Protein AF-A0A7C7A3S8-F1 (afdb_monomer_lite)

Structure (mmCIF, N/CA/C/O backbone):
data_AF-A0A7C7A3S8-F1
#
_entry.id   AF-A0A7C7A3S8-F1
#
loop_
_atom_site.group_PDB
_atom_site.id
_atom_site.type_symbol
_atom_site.label_atom_id
_atom_site.label_alt_id
_atom_site.label_comp_id
_atom_site.label_asym_id
_atom_site.label_entity_id
_atom_site.label_seq_id
_atom_site.pdbx_PDB_ins_code
_atom_site.Cartn_x
_atom_site.Cartn_y
_atom_site.Cartn_z
_atom_site.occupancy
_atom_site.B_iso_or_equiv
_atom_site.auth_seq_id
_atom_site.auth_comp_id
_atom_site.auth_asym_id
_atom_site.auth_atom_id
_atom_site.pdbx_PDB_model_num
ATOM 1 N N . MET A 1 1 ? -1.878 -10.648 23.482 1.00 50.16 1 MET A N 1
ATOM 2 C CA . MET A 1 1 ? -1.967 -9.178 23.584 1.00 50.16 1 MET A CA 1
ATOM 3 C C . MET A 1 1 ? -3.350 -8.819 24.081 1.00 50.16 1 MET A C 1
ATOM 5 O O . MET A 1 1 ? -4.319 -9.306 23.515 1.00 50.16 1 MET A O 1
ATOM 9 N N . ILE A 1 2 ? -3.446 -8.053 25.165 1.00 51.56 2 ILE A N 1
ATOM 10 C CA . ILE A 1 2 ? -4.732 -7.592 25.696 1.00 51.56 2 ILE A CA 1
ATOM 11 C C . ILE A 1 2 ? -5.052 -6.279 24.976 1.00 51.56 2 ILE A C 1
ATOM 13 O O . ILE A 1 2 ? -4.519 -5.237 25.338 1.00 51.56 2 ILE A O 1
ATOM 17 N N . ARG A 1 3 ? -5.872 -6.341 23.920 1.00 73.56 3 ARG A N 1
ATOM 18 C CA . ARG A 1 3 ? -6.420 -5.156 23.240 1.00 73.56 3 ARG A CA 1
ATOM 19 C C . ARG A 1 3 ? -7.681 -4.698 23.976 1.00 73.56 3 ARG A C 1
ATOM 21 O O . ARG A 1 3 ? -8.788 -4.927 23.506 1.00 73.56 3 ARG A O 1
ATOM 28 N N . GLN A 1 4 ? -7.522 -4.147 25.178 1.00 85.19 4 GLN A N 1
ATOM 29 C CA . GLN A 1 4 ? -8.641 -3.631 25.972 1.00 85.19 4 GLN A CA 1
ATOM 30 C C . GLN A 1 4 ? -8.483 -2.136 26.201 1.00 85.19 4 GLN A C 1
ATOM 32 O O . GLN A 1 4 ? -7.443 -1.681 26.670 1.00 85.19 4 GLN A O 1
ATOM 37 N N . TRP A 1 5 ? -9.536 -1.394 25.884 1.00 89.50 5 TRP A N 1
ATOM 38 C CA . TRP A 1 5 ? -9.658 0.012 26.233 1.00 89.50 5 TRP A CA 1
ATOM 39 C C . TRP A 1 5 ? -10.168 0.133 27.671 1.00 89.50 5 TRP A C 1
ATOM 41 O O . TRP A 1 5 ? -11.062 -0.614 28.074 1.00 89.50 5 TRP A O 1
ATOM 51 N N . ASN A 1 6 ? -9.624 1.077 28.438 1.00 93.19 6 ASN A N 1
ATOM 52 C CA . ASN A 1 6 ? -10.318 1.575 29.628 1.00 93.19 6 ASN A CA 1
ATOM 53 C C . ASN A 1 6 ? -11.318 2.673 29.212 1.00 93.19 6 ASN A C 1
ATOM 55 O O . ASN A 1 6 ? -11.259 3.158 28.083 1.00 93.19 6 ASN A O 1
ATOM 59 N N . GLU A 1 7 ? -12.224 3.061 30.110 1.00 94.94 7 GLU A N 1
ATOM 60 C CA . GLU A 1 7 ? -13.277 4.048 29.816 1.00 94.94 7 GLU A CA 1
ATOM 61 C C . GLU A 1 7 ? -12.708 5.379 29.296 1.00 94.94 7 GLU A C 1
ATOM 63 O O . GLU A 1 7 ? -13.086 5.826 28.218 1.00 94.94 7 GLU A O 1
ATOM 68 N N . GLU A 1 8 ? -11.710 5.947 29.980 1.00 96.94 8 GLU A N 1
ATOM 69 C CA . GLU A 1 8 ? -11.078 7.216 29.588 1.00 96.94 8 GLU A CA 1
ATOM 70 C C . GLU A 1 8 ? -10.462 7.164 28.178 1.00 96.94 8 GLU A C 1
ATOM 72 O O . GLU A 1 8 ? -10.701 8.037 27.345 1.00 96.94 8 GLU A O 1
ATOM 77 N N . SER A 1 9 ? -9.669 6.130 27.890 1.00 94.38 9 SER A N 1
ATOM 78 C CA . SER A 1 9 ? -9.006 5.953 26.592 1.00 94.38 9 SER A CA 1
ATOM 79 C C . SER A 1 9 ? -10.005 5.688 25.464 1.00 94.38 9 SER A C 1
ATOM 81 O O . SER A 1 9 ? -9.811 6.172 24.345 1.00 94.38 9 SER A O 1
ATOM 83 N N . LEU A 1 10 ? -11.096 4.974 25.759 1.00 94.50 10 LEU A N 1
ATOM 84 C CA . LEU A 1 10 ? -12.185 4.738 24.820 1.00 94.50 10 LEU A CA 1
ATOM 85 C C . LEU A 1 10 ? -12.916 6.040 24.482 1.00 94.50 10 LEU A C 1
ATOM 87 O O . LEU A 1 10 ? -13.144 6.322 23.305 1.00 94.50 10 LEU A O 1
ATOM 91 N N . ASP A 1 11 ? -13.237 6.850 25.489 1.00 96.50 11 ASP A N 1
ATOM 92 C CA . ASP A 1 11 ? -13.909 8.136 25.312 1.00 96.50 11 ASP A CA 1
ATOM 93 C C . ASP A 1 11 ? -13.025 9.139 24.570 1.00 96.50 11 ASP A C 1
ATOM 95 O O . ASP A 1 11 ? -13.498 9.815 23.654 1.00 96.50 11 ASP A O 1
ATOM 99 N N . HIS A 1 12 ? -11.724 9.178 24.879 1.00 96.62 12 HIS A N 1
ATOM 100 C CA . HIS A 1 12 ? -10.762 10.009 24.156 1.00 96.62 12 HIS A CA 1
ATOM 101 C C . HIS A 1 12 ? -10.713 9.647 22.667 1.00 96.62 12 HIS A C 1
ATOM 103 O O . HIS A 1 12 ? -10.832 10.517 21.801 1.00 96.62 12 HIS A O 1
ATOM 109 N N . ARG A 1 13 ? -10.598 8.351 22.354 1.00 95.75 13 ARG A N 1
ATOM 110 C CA . ARG A 1 13 ? -10.648 7.846 20.978 1.00 95.75 13 ARG A CA 1
ATOM 111 C C . ARG A 1 13 ? -11.965 8.225 20.299 1.00 95.75 13 ARG A C 1
ATOM 113 O O . ARG A 1 13 ? -11.954 8.731 19.178 1.00 95.75 13 ARG A O 1
ATOM 120 N N . ASN A 1 14 ? -13.097 7.992 20.961 1.00 96.81 14 ASN A N 1
ATOM 121 C CA . ASN A 1 14 ? -14.421 8.239 20.395 1.00 96.81 14 ASN A CA 1
ATOM 122 C C . ASN A 1 14 ? -14.645 9.725 20.103 1.00 96.81 14 ASN A C 1
ATOM 124 O O . ASN A 1 14 ? -15.127 10.048 19.024 1.00 96.81 14 ASN A O 1
ATOM 128 N N . ALA A 1 15 ? -14.225 10.628 20.993 1.00 98.19 15 ALA A N 1
ATOM 129 C CA . ALA A 1 15 ? -14.305 12.070 20.766 1.00 98.19 15 ALA A CA 1
ATOM 130 C C . ALA A 1 15 ? -13.579 12.496 19.475 1.00 98.19 15 ALA A C 1
ATOM 132 O O . ALA A 1 15 ? -14.106 13.295 18.699 1.00 98.19 15 ALA A O 1
ATOM 133 N N . LEU A 1 16 ? -12.400 11.920 19.207 1.00 97.62 16 LEU A N 1
ATOM 134 C CA . LEU A 1 16 ? -11.640 12.181 17.981 1.00 97.62 16 LEU A CA 1
ATOM 135 C C . LEU A 1 16 ? -12.300 11.564 16.738 1.00 97.62 16 LEU A C 1
ATOM 137 O O . LEU A 1 16 ? -12.323 12.191 15.680 1.00 97.62 16 LEU A O 1
ATOM 141 N N . LEU A 1 17 ? -12.885 10.369 16.854 1.00 97.31 17 LEU A N 1
ATOM 142 C CA . LEU A 1 17 ? -13.640 9.748 15.759 1.00 97.31 17 LEU A CA 1
ATOM 143 C C . LEU A 1 17 ? -14.920 10.537 15.428 1.00 97.31 17 LEU A C 1
ATOM 145 O O . LEU A 1 17 ? -15.234 10.738 14.254 1.00 97.31 17 LEU A O 1
ATOM 149 N N . PHE A 1 18 ? -15.622 11.052 16.438 1.00 98.31 18 PHE A N 1
ATOM 150 C CA . PHE A 1 18 ? -16.794 11.912 16.257 1.00 98.31 18 PHE A CA 1
ATOM 151 C C . PHE A 1 18 ? -16.443 13.223 15.550 1.00 98.31 18 PHE A C 1
ATOM 153 O O . PHE A 1 18 ? -17.202 13.676 14.696 1.00 98.31 18 PHE A O 1
ATOM 160 N N . ALA A 1 19 ? -15.267 13.798 15.824 1.00 97.94 19 ALA A N 1
ATOM 161 C CA . ALA A 1 19 ? -14.785 14.985 15.117 1.00 97.94 19 ALA A CA 1
ATOM 162 C C . ALA A 1 19 ? -14.570 14.747 13.607 1.00 97.94 19 ALA A C 1
ATOM 164 O O . ALA A 1 19 ? -14.627 15.695 12.825 1.00 97.94 19 ALA A O 1
ATOM 165 N N . MET A 1 20 ? -14.375 13.492 13.186 1.00 96.88 20 MET A N 1
ATOM 166 C CA . MET A 1 20 ? -14.315 13.088 11.775 1.00 96.88 20 MET A CA 1
ATOM 167 C C . MET A 1 20 ? -15.679 12.680 11.193 1.00 96.88 20 MET A C 1
ATOM 169 O O . MET A 1 20 ? -15.755 12.286 10.031 1.00 96.88 20 MET A O 1
ATOM 173 N N . GLY A 1 21 ? -16.759 12.770 11.974 1.00 96.81 21 GLY A N 1
ATOM 174 C CA . GLY A 1 21 ? -18.115 12.439 11.535 1.00 96.81 21 GLY A CA 1
ATOM 175 C C . GLY A 1 21 ? -18.506 10.965 11.679 1.00 96.81 21 GLY A C 1
ATOM 176 O O . GLY A 1 21 ? -19.535 10.565 11.136 1.00 96.81 21 GLY A O 1
ATOM 177 N N . VAL A 1 22 ? -17.732 10.150 12.406 1.00 97.75 22 VAL A N 1
ATOM 178 C CA . VAL A 1 22 ? -18.158 8.786 12.772 1.00 97.75 22 VAL A CA 1
ATOM 179 C C . VAL A 1 22 ? -19.372 8.881 13.701 1.00 97.75 22 VAL A C 1
ATOM 181 O O . VAL A 1 22 ? -19.393 9.705 14.611 1.00 97.75 22 VAL A O 1
ATOM 184 N N . SER A 1 23 ? -20.400 8.058 13.484 1.00 97.44 23 SER A N 1
ATOM 185 C CA . SER A 1 23 ? -21.608 8.086 14.317 1.00 97.44 23 SER A CA 1
ATOM 186 C C . SER A 1 23 ? -21.417 7.355 15.655 1.00 97.44 23 SER A C 1
ATOM 188 O O . SER A 1 23 ? -20.57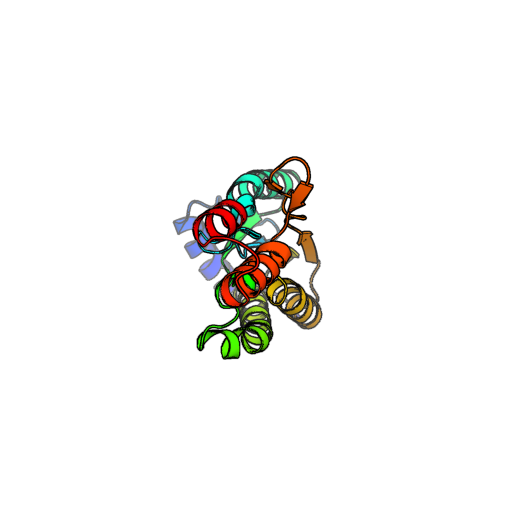3 6.467 15.783 1.00 97.44 23 SER A O 1
ATOM 190 N N . GLU A 1 24 ? -22.259 7.652 16.651 1.00 96.81 24 GLU A N 1
ATOM 191 C CA . GLU A 1 24 ? -22.289 6.915 17.930 1.00 96.81 24 GLU A CA 1
ATOM 192 C C . GLU A 1 24 ? -22.590 5.417 17.769 1.00 96.81 24 GLU A C 1
ATOM 194 O O . GLU A 1 24 ? -22.234 4.603 18.625 1.00 96.81 24 GLU A O 1
ATOM 199 N N . VAL A 1 25 ? -23.275 5.046 16.685 1.00 96.94 25 VAL A N 1
ATOM 200 C CA . VAL A 1 25 ? -23.554 3.647 16.350 1.00 96.94 25 VAL A CA 1
ATOM 201 C C . VAL A 1 25 ? -22.301 2.995 15.775 1.00 96.94 25 VAL A C 1
ATOM 203 O O . VAL A 1 25 ? -21.936 1.896 16.186 1.00 96.94 25 VAL A O 1
ATOM 206 N N . ASP A 1 26 ? -21.617 3.676 14.856 1.00 97.19 26 ASP A N 1
ATOM 207 C CA . ASP A 1 26 ? -20.478 3.106 14.136 1.00 97.19 26 ASP A CA 1
ATOM 208 C C . ASP A 1 26 ? -19.215 3.022 14.991 1.00 97.19 26 ASP A C 1
ATOM 210 O O . ASP A 1 26 ? -18.440 2.084 14.834 1.00 97.19 26 ASP A O 1
ATOM 214 N N . VAL A 1 27 ? -19.034 3.926 15.958 1.00 95.94 27 VAL A N 1
ATOM 215 C CA . VAL A 1 27 ? -17.867 3.919 16.859 1.00 95.94 27 VAL A CA 1
ATOM 216 C C . VAL A 1 27 ? -17.794 2.674 17.761 1.00 95.94 27 VAL A C 1
ATOM 218 O O . VAL A 1 27 ? -16.746 2.365 18.330 1.00 95.94 27 VAL A O 1
ATOM 221 N N . LYS A 1 28 ? -18.920 1.962 17.908 1.00 95.06 28 LYS A N 1
ATOM 222 C CA . LYS A 1 28 ? -19.041 0.719 18.687 1.00 95.06 28 LYS A CA 1
ATOM 223 C C . LYS A 1 28 ? -18.715 -0.530 17.865 1.00 95.06 28 LYS A C 1
ATOM 225 O O . LYS A 1 28 ? -18.674 -1.623 18.425 1.00 95.06 28 LYS A O 1
ATOM 230 N N . ARG A 1 29 ? -18.547 -0.390 16.549 1.00 96.62 29 ARG A N 1
ATOM 231 C CA . ARG A 1 29 ? -18.220 -1.501 15.653 1.00 96.62 29 ARG A CA 1
ATOM 232 C C . ARG A 1 29 ? -16.741 -1.877 15.774 1.00 96.62 29 ARG A C 1
ATOM 234 O O . ARG A 1 29 ? -15.928 -0.995 16.059 1.00 96.62 29 ARG A O 1
ATOM 241 N N . PRO A 1 30 ? -16.373 -3.135 15.470 1.00 96.12 30 PRO A N 1
ATOM 242 C CA . PRO A 1 30 ? -14.975 -3.524 15.382 1.00 96.12 30 PRO A CA 1
ATOM 243 C C . PRO A 1 30 ? -14.222 -2.692 14.341 1.00 96.12 30 PRO A C 1
ATOM 245 O O . PRO A 1 30 ? -14.697 -2.552 13.207 1.00 96.12 30 PRO A O 1
ATOM 248 N N . ILE A 1 31 ? -13.055 -2.154 14.695 1.00 96.44 31 ILE A N 1
ATOM 249 C CA . ILE A 1 31 ? -12.259 -1.330 13.775 1.00 96.44 31 ILE A CA 1
ATOM 250 C C . ILE A 1 31 ? -11.443 -2.227 12.846 1.00 96.44 31 ILE A C 1
ATOM 252 O O . ILE A 1 31 ? -10.527 -2.929 13.281 1.00 96.44 31 ILE A O 1
ATOM 256 N N . ILE A 1 32 ? -11.737 -2.154 11.547 1.00 98.44 32 ILE A N 1
ATOM 257 C CA . ILE A 1 32 ? -10.990 -2.853 10.502 1.00 98.44 32 ILE A CA 1
ATOM 258 C C . ILE A 1 32 ? -10.144 -1.835 9.741 1.00 98.44 32 ILE A C 1
ATOM 260 O O . ILE A 1 32 ? -10.668 -0.980 9.022 1.00 98.44 32 ILE A O 1
ATOM 264 N N . GLY A 1 33 ? -8.824 -1.932 9.900 1.00 98.44 33 GLY A N 1
ATOM 265 C CA . GLY A 1 33 ? -7.884 -1.074 9.186 1.00 98.44 33 GLY A CA 1
ATOM 266 C C . GLY A 1 33 ? -7.651 -1.572 7.765 1.00 98.44 33 GLY A C 1
ATOM 267 O O . GLY A 1 33 ? -7.212 -2.704 7.558 1.00 98.44 33 GLY A O 1
ATOM 268 N N . ILE A 1 34 ? -7.906 -0.721 6.777 1.00 98.75 34 ILE A N 1
ATOM 269 C CA . ILE A 1 34 ? -7.502 -0.962 5.393 1.00 98.75 34 ILE A CA 1
ATOM 270 C C . ILE A 1 34 ? -6.118 -0.345 5.214 1.00 98.75 34 ILE A C 1
ATOM 272 O O . ILE A 1 34 ? -5.984 0.866 5.058 1.00 98.75 34 ILE A O 1
ATOM 276 N N . ILE A 1 35 ? -5.088 -1.183 5.273 1.00 98.62 35 ILE A N 1
ATOM 277 C CA . ILE A 1 35 ? -3.690 -0.776 5.163 1.00 98.62 35 ILE A CA 1
ATOM 278 C C . ILE A 1 35 ? -3.364 -0.603 3.678 1.00 98.62 35 ILE A C 1
ATOM 280 O O . ILE A 1 35 ? -3.154 -1.588 2.965 1.00 98.62 35 ILE A O 1
ATOM 284 N N . ASN A 1 36 ? -3.363 0.641 3.199 1.00 98.56 36 ASN A N 1
ATOM 285 C CA . ASN A 1 36 ? -3.304 0.940 1.772 1.00 98.56 36 ASN A CA 1
ATOM 286 C C . ASN A 1 36 ? -1.929 1.471 1.352 1.00 98.56 36 ASN A C 1
ATOM 288 O O . ASN A 1 36 ? -1.522 2.555 1.758 1.00 98.56 36 ASN A O 1
ATOM 292 N N . SER A 1 37 ? -1.223 0.730 0.493 1.00 97.88 37 SER A N 1
ATOM 293 C CA . SER A 1 37 ? 0.070 1.161 -0.067 1.00 97.88 37 SER A CA 1
ATOM 294 C C . SER A 1 37 ? -0.048 1.932 -1.391 1.00 97.88 37 SER A C 1
ATOM 296 O O . SER A 1 37 ? 0.942 2.100 -2.114 1.00 97.88 37 SER A O 1
ATOM 298 N N . TRP A 1 38 ? -1.257 2.380 -1.739 1.00 97.75 38 TRP A N 1
ATOM 299 C CA . TRP A 1 38 ? -1.519 3.229 -2.897 1.00 97.75 38 TRP A CA 1
ATOM 300 C C . TRP A 1 38 ? -0.682 4.512 -2.884 1.00 97.75 38 TRP A C 1
ATOM 302 O O . TRP A 1 38 ? -0.526 5.167 -1.858 1.00 97.75 38 TRP A O 1
ATOM 312 N N . ASN A 1 39 ? -0.174 4.890 -4.057 1.00 96.56 39 ASN A N 1
ATOM 313 C CA . ASN A 1 39 ? 0.347 6.222 -4.348 1.00 96.56 39 ASN A CA 1
ATOM 314 C C . ASN A 1 39 ? 0.459 6.422 -5.867 1.00 96.56 39 ASN A C 1
ATOM 316 O O . ASN A 1 39 ? 0.413 5.470 -6.649 1.00 96.56 39 ASN A O 1
ATOM 320 N N . GLU A 1 40 ? 0.660 7.668 -6.286 1.00 96.56 40 GLU A N 1
ATOM 321 C CA . GLU A 1 40 ? 0.751 8.050 -7.702 1.00 96.56 40 GLU A CA 1
ATOM 322 C C . GLU A 1 40 ? 2.093 7.702 -8.364 1.00 96.56 40 GLU A C 1
ATOM 324 O O . GLU A 1 40 ? 2.231 7.815 -9.579 1.00 96.56 40 GLU A O 1
ATOM 329 N N . MET A 1 41 ? 3.076 7.247 -7.584 1.00 94.50 41 MET A N 1
ATOM 330 C CA . MET A 1 41 ? 4.396 6.848 -8.068 1.00 94.50 41 MET A CA 1
ATOM 331 C C . MET A 1 41 ? 4.540 5.332 -8.208 1.00 94.50 41 MET A C 1
ATOM 333 O O . MET A 1 41 ? 5.610 4.874 -8.582 1.00 94.50 41 MET A O 1
ATOM 337 N N . ASN A 1 42 ? 3.516 4.524 -7.924 1.00 95.06 42 ASN A N 1
ATOM 338 C CA . ASN A 1 42 ? 3.626 3.070 -8.011 1.00 95.06 42 ASN A CA 1
ATOM 339 C C . ASN A 1 42 ? 2.520 2.467 -8.885 1.00 95.06 42 ASN A C 1
ATOM 341 O O . ASN A 1 42 ? 1.404 2.266 -8.402 1.00 95.06 42 ASN A O 1
ATOM 345 N N . PRO A 1 43 ? 2.817 2.088 -10.142 1.00 93.62 43 PRO A N 1
ATOM 346 C CA . PRO A 1 43 ? 1.810 1.525 -11.040 1.00 93.62 43 PRO A CA 1
ATOM 347 C C . PRO A 1 43 ? 1.209 0.210 -10.526 1.00 93.62 43 PRO A C 1
ATOM 349 O O . PRO A 1 43 ? 0.058 -0.083 -10.827 1.00 93.62 43 PRO A O 1
ATOM 352 N N . GLY A 1 44 ? 1.948 -0.571 -9.729 1.00 93.56 44 GLY A N 1
ATOM 353 C CA . GLY A 1 44 ? 1.440 -1.828 -9.169 1.00 93.56 44 GLY A CA 1
ATOM 354 C C . GLY A 1 44 ? 0.431 -1.624 -8.040 1.00 93.56 44 GLY A C 1
ATOM 355 O O . GLY A 1 44 ? -0.325 -2.535 -7.724 1.00 93.56 44 GLY A O 1
ATOM 356 N N . HIS A 1 45 ? 0.425 -0.445 -7.417 1.00 96.06 45 HIS A N 1
ATOM 357 C CA . HIS A 1 45 ? -0.494 -0.102 -6.329 1.00 96.06 45 HIS A CA 1
ATOM 358 C C . HIS A 1 45 ? -1.553 0.911 -6.755 1.00 96.06 45 HIS A C 1
ATOM 360 O O . HIS A 1 45 ? -2.543 1.085 -6.054 1.00 96.06 45 HIS A 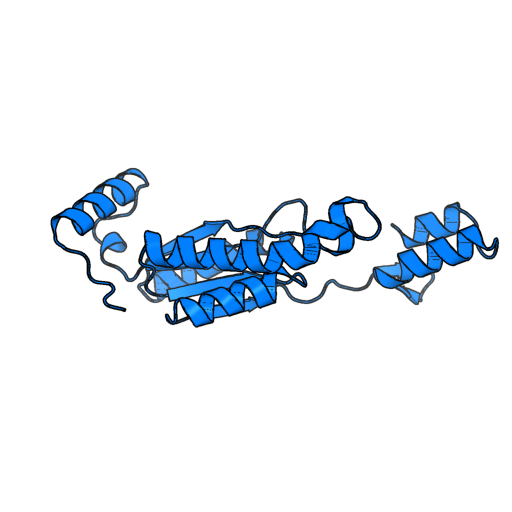O 1
ATOM 366 N N . TYR A 1 46 ? -1.360 1.573 -7.896 1.00 95.62 46 TYR A N 1
ATOM 367 C CA . TYR A 1 46 ? -2.236 2.623 -8.400 1.00 95.62 46 TYR A CA 1
ATOM 368 C C . TYR A 1 46 ? -3.731 2.247 -8.447 1.00 95.62 46 TYR A C 1
ATOM 370 O O . TYR A 1 46 ? -4.536 3.095 -8.063 1.00 95.62 46 TYR A O 1
ATOM 378 N N . PRO A 1 47 ? -4.133 1.010 -8.820 1.00 95.44 47 PRO A N 1
ATOM 379 C CA . PRO A 1 47 ? -5.548 0.623 -8.855 1.00 95.44 47 PRO A CA 1
ATOM 380 C C . PRO A 1 47 ? -6.229 0.544 -7.481 1.00 95.44 47 PRO A C 1
ATOM 382 O O . PRO A 1 47 ? -7.453 0.474 -7.409 1.00 95.44 47 PRO A O 1
ATOM 385 N N . PHE A 1 48 ? -5.481 0.549 -6.369 1.00 97.56 48 PHE A N 1
ATOM 386 C CA . PHE A 1 48 ? -6.089 0.414 -5.041 1.00 97.56 48 PHE A CA 1
ATOM 387 C C . PHE A 1 48 ? -7.035 1.564 -4.683 1.00 97.56 48 PHE A C 1
ATOM 389 O O . PHE A 1 48 ? -8.021 1.333 -3.983 1.00 97.56 48 PHE A O 1
ATOM 396 N N . LYS A 1 49 ? -6.806 2.770 -5.222 1.00 95.88 49 LYS A N 1
ATOM 397 C CA . LYS A 1 49 ? -7.725 3.909 -5.059 1.00 95.88 49 LYS A CA 1
ATOM 398 C C . LYS A 1 49 ? -9.131 3.629 -5.603 1.00 95.88 49 LYS A C 1
ATOM 400 O O . LYS A 1 49 ? -10.092 4.226 -5.135 1.00 95.88 49 LYS A O 1
ATOM 405 N N . ASP A 1 50 ? -9.248 2.732 -6.582 1.00 95.00 50 ASP A N 1
ATOM 406 C CA . ASP A 1 50 ? -10.509 2.451 -7.269 1.00 95.00 50 ASP A CA 1
ATOM 407 C C . ASP A 1 50 ? -11.317 1.355 -6.551 1.00 95.00 50 ASP A C 1
ATOM 409 O O . ASP A 1 50 ? -12.534 1.276 -6.706 1.00 95.00 50 ASP A O 1
ATOM 413 N N . VAL A 1 51 ? -10.660 0.511 -5.743 1.00 96.25 51 VAL A N 1
ATOM 414 C CA . VAL A 1 51 ? -11.307 -0.614 -5.037 1.00 96.25 51 VAL A CA 1
ATOM 415 C C . VAL A 1 51 ? -11.553 -0.344 -3.554 1.00 96.25 51 VAL A C 1
ATOM 417 O O . VAL A 1 51 ? -12.401 -1.007 -2.955 1.00 96.25 51 VAL A O 1
ATOM 420 N N . VAL A 1 52 ? -10.847 0.619 -2.952 1.00 97.94 52 VAL A N 1
ATOM 421 C CA . VAL A 1 52 ? -10.890 0.848 -1.500 1.00 97.94 52 VAL A CA 1
ATOM 422 C C . VAL A 1 52 ? -12.291 1.186 -0.986 1.00 97.94 52 VAL A C 1
ATOM 424 O O . VAL A 1 52 ? -12.707 0.660 0.043 1.00 97.94 52 VAL A O 1
ATOM 427 N N . GLU A 1 53 ? -13.068 1.970 -1.734 1.00 97.94 53 GLU A N 1
ATOM 428 C CA . GLU A 1 53 ? -14.447 2.312 -1.358 1.00 97.94 53 GLU A CA 1
ATOM 429 C C . GLU A 1 53 ? -15.383 1.096 -1.388 1.00 97.94 53 GLU A C 1
ATOM 431 O O . GLU A 1 53 ? -16.243 0.943 -0.518 1.00 97.94 53 GLU A O 1
ATOM 436 N N . GLY A 1 54 ? -15.176 0.179 -2.339 1.00 98.25 54 GLY A N 1
ATOM 437 C CA . GLY A 1 54 ? -15.895 -1.094 -2.378 1.00 98.25 54 GLY A CA 1
ATOM 438 C C . GLY A 1 54 ? -15.586 -1.949 -1.149 1.00 98.25 54 GLY A C 1
ATOM 439 O O . GLY A 1 54 ? -16.500 -2.441 -0.493 1.00 98.25 54 GLY A O 1
ATOM 440 N N . ILE A 1 55 ? -14.307 -2.049 -0.780 1.00 98.06 55 ILE A N 1
ATOM 441 C CA . ILE A 1 55 ? -13.866 -2.778 0.417 1.00 98.06 55 ILE A CA 1
ATOM 442 C C . ILE A 1 55 ? -14.475 -2.167 1.686 1.00 98.06 55 ILE A C 1
ATOM 444 O O . ILE A 1 55 ? -15.010 -2.902 2.519 1.00 98.06 55 ILE A O 1
ATOM 448 N N . LYS A 1 56 ? -14.454 -0.831 1.823 1.00 98.50 56 LYS A N 1
ATOM 449 C CA . LYS A 1 56 ? -15.089 -0.127 2.950 1.00 98.50 56 LYS A CA 1
ATOM 450 C C . LYS A 1 56 ? -16.562 -0.506 3.058 1.00 98.50 56 LYS A C 1
ATOM 452 O O . LYS A 1 56 ? -17.005 -0.915 4.129 1.00 98.50 56 LYS A O 1
ATOM 457 N N . LYS A 1 57 ? -17.310 -0.424 1.955 1.00 98.44 57 LYS A N 1
ATOM 458 C CA . LYS A 1 57 ? -18.741 -0.748 1.929 1.00 98.44 57 LYS A CA 1
ATOM 459 C C . LYS A 1 57 ? -19.028 -2.168 2.424 1.00 98.44 57 LYS A C 1
ATOM 461 O O . LYS A 1 57 ? -19.936 -2.341 3.233 1.00 98.44 57 LYS A O 1
ATOM 466 N N . GLU A 1 58 ? -18.255 -3.159 1.983 1.00 98.31 58 GLU A N 1
ATOM 467 C CA . GLU A 1 58 ? -18.446 -4.554 2.401 1.00 98.31 58 GLU A CA 1
ATOM 468 C C . GLU A 1 58 ? -18.125 -4.766 3.889 1.00 98.31 58 GLU A C 1
ATOM 470 O O . GLU A 1 58 ? -18.879 -5.438 4.592 1.00 98.31 58 GLU A O 1
ATOM 475 N N . ILE A 1 59 ? -17.073 -4.128 4.415 1.00 98.25 59 ILE A N 1
ATOM 476 C CA . ILE A 1 59 ? -16.777 -4.149 5.858 1.00 98.25 59 ILE A CA 1
ATOM 477 C C . ILE A 1 59 ? -17.933 -3.532 6.659 1.00 98.25 59 ILE A C 1
ATOM 479 O O . ILE A 1 59 ? -18.368 -4.107 7.659 1.00 98.25 59 ILE A O 1
ATOM 483 N N . TYR A 1 60 ? -18.455 -2.380 6.223 1.00 97.75 60 TYR A N 1
ATOM 484 C CA . TYR A 1 60 ? -19.594 -1.732 6.878 1.00 97.75 60 TYR A CA 1
ATOM 485 C C . TYR A 1 60 ? -20.856 -2.602 6.831 1.00 97.75 60 TYR A C 1
ATOM 487 O O . TYR A 1 60 ? -21.582 -2.667 7.826 1.00 97.75 60 TYR A O 1
ATOM 495 N N . ALA A 1 61 ? -21.115 -3.287 5.713 1.00 98.12 61 ALA A N 1
ATOM 496 C CA . ALA A 1 61 ? -22.225 -4.230 5.581 1.00 98.12 61 ALA A CA 1
ATOM 497 C C . ALA A 1 61 ? -22.066 -5.448 6.509 1.00 98.12 61 ALA A C 1
ATOM 499 O O . ALA A 1 61 ? -23.053 -5.935 7.057 1.00 98.12 61 ALA A O 1
ATOM 500 N N . ALA A 1 62 ? -20.828 -5.888 6.748 1.00 97.81 62 ALA A N 1
ATOM 501 C CA . ALA A 1 62 ? -20.488 -6.939 7.707 1.00 97.81 62 ALA A CA 1
ATOM 502 C C . ALA A 1 62 ? -20.469 -6.467 9.178 1.00 97.81 62 ALA A C 1
ATOM 504 O O . ALA A 1 62 ? -20.183 -7.262 10.072 1.00 97.81 62 ALA A O 1
ATOM 505 N N . GLY A 1 63 ? -20.781 -5.193 9.451 1.00 97.50 63 GLY A N 1
ATOM 506 C CA . GLY A 1 63 ? -20.873 -4.645 10.807 1.00 97.50 63 GLY A CA 1
ATOM 507 C C . GLY A 1 63 ? -19.564 -4.103 11.388 1.00 97.50 63 GLY A C 1
ATOM 508 O O . GLY A 1 63 ? -19.532 -3.794 12.575 1.00 97.50 63 GLY A O 1
ATOM 509 N N . GLY A 1 64 ? -18.506 -3.950 10.585 1.00 97.94 64 GLY A N 1
ATOM 510 C CA . GLY A 1 64 ? -17.253 -3.300 10.990 1.00 97.94 64 GLY A CA 1
ATOM 511 C C . GLY A 1 64 ? -17.243 -1.786 10.740 1.00 97.94 64 GLY A C 1
ATOM 512 O O . GLY A 1 64 ? -18.058 -1.270 9.971 1.00 97.94 64 GLY A O 1
ATOM 513 N N . LEU A 1 65 ? -16.309 -1.079 11.381 1.00 98.06 65 LEU A N 1
ATOM 514 C CA . LEU A 1 65 ? -15.928 0.299 11.059 1.00 98.06 65 LEU A CA 1
ATOM 515 C C . LEU A 1 65 ? -14.670 0.259 10.184 1.00 98.06 65 LEU A C 1
ATOM 517 O O . LEU A 1 65 ? -13.589 -0.085 10.662 1.00 98.06 65 LEU A O 1
ATOM 521 N N . ALA A 1 66 ? -14.811 0.588 8.900 1.00 98.12 66 ALA A N 1
ATOM 522 C CA . ALA A 1 66 ? -13.695 0.577 7.960 1.00 98.12 66 ALA A CA 1
ATOM 523 C C . ALA A 1 66 ? -12.949 1.916 7.974 1.00 98.12 66 ALA A C 1
ATOM 525 O O . ALA A 1 66 ? -13.533 2.945 7.626 1.00 98.12 66 ALA A O 1
ATOM 526 N N . LEU A 1 67 ? -11.660 1.896 8.317 1.00 97.94 67 LEU A N 1
ATOM 527 C CA . LEU A 1 67 ? -10.787 3.072 8.286 1.00 97.94 67 LEU A CA 1
ATOM 528 C C . LEU A 1 67 ? -9.582 2.794 7.390 1.00 97.94 67 LEU A C 1
ATOM 530 O O . LEU A 1 67 ? -8.870 1.810 7.575 1.00 97.94 67 LEU A O 1
ATOM 534 N N . GLU A 1 68 ? -9.361 3.653 6.402 1.00 98.38 68 GLU A N 1
ATOM 535 C CA . GLU A 1 68 ? -8.213 3.551 5.505 1.00 98.38 68 GLU A CA 1
ATOM 536 C C . GLU A 1 68 ? -6.992 4.228 6.118 1.00 98.38 68 GLU A C 1
ATOM 538 O O . GLU A 1 68 ? -7.056 5.380 6.544 1.00 98.38 68 GLU A O 1
ATOM 543 N N . LEU A 1 69 ? -5.881 3.496 6.151 1.00 98.31 69 LEU A N 1
ATOM 544 C CA . LEU A 1 69 ? -4.624 3.914 6.750 1.00 98.31 69 LEU A CA 1
ATOM 545 C C . LEU A 1 69 ? -3.522 3.790 5.689 1.00 98.31 69 LEU A C 1
ATOM 547 O O . LEU A 1 69 ? -3.127 2.668 5.347 1.00 98.31 69 LEU A O 1
ATOM 551 N N . PRO A 1 70 ? -3.052 4.916 5.125 1.00 97.69 70 PRO A N 1
ATOM 552 C CA . PRO A 1 70 ? -1.984 4.909 4.136 1.00 97.69 70 PRO A CA 1
ATOM 553 C C . PRO A 1 70 ? -0.672 4.389 4.723 1.00 97.69 70 PRO A C 1
ATOM 555 O O . PRO A 1 70 ? -0.344 4.691 5.870 1.00 97.69 70 PRO A O 1
ATOM 558 N N . VAL A 1 71 ? 0.092 3.658 3.913 1.00 97.75 71 VAL A N 1
ATOM 559 C CA . VAL A 1 71 ? 1.461 3.230 4.230 1.00 97.75 71 VAL A CA 1
ATOM 560 C C . VAL A 1 71 ? 2.389 3.363 3.032 1.00 97.75 71 VAL A C 1
ATOM 562 O O . VAL A 1 71 ? 1.961 3.501 1.883 1.00 97.75 71 VAL A O 1
ATOM 565 N N . THR A 1 72 ? 3.688 3.264 3.291 1.00 96.62 72 THR A N 1
ATOM 566 C CA . THR A 1 72 ? 4.736 3.322 2.277 1.00 96.62 72 THR A CA 1
ATOM 567 C C . THR A 1 72 ? 4.533 2.262 1.186 1.00 96.62 72 THR A C 1
ATOM 569 O O . THR A 1 72 ? 4.472 1.059 1.439 1.00 96.62 72 THR A O 1
ATOM 572 N N . GLY A 1 73 ? 4.481 2.715 -0.070 1.00 95.56 73 GLY A N 1
ATOM 573 C CA . GLY A 1 73 ? 4.240 1.873 -1.242 1.00 95.56 73 GLY A CA 1
ATOM 574 C C . GLY A 1 73 ? 5.269 2.052 -2.351 1.00 95.56 73 GLY A C 1
ATOM 575 O O . GLY A 1 73 ? 4.908 2.429 -3.464 1.00 95.56 73 GLY A O 1
ATOM 576 N N . ILE A 1 74 ? 6.550 1.807 -2.078 1.00 94.56 74 ILE A N 1
ATOM 577 C CA . ILE A 1 74 ? 7.617 2.032 -3.068 1.00 94.56 74 ILE A CA 1
ATOM 578 C C . ILE A 1 74 ? 7.538 1.080 -4.274 1.00 94.56 74 ILE A C 1
ATOM 580 O O . ILE A 1 74 ? 7.064 -0.050 -4.160 1.00 94.56 74 ILE A O 1
ATOM 584 N N . CYS A 1 75 ? 8.038 1.542 -5.426 1.00 94.31 75 CYS A N 1
ATOM 585 C CA . CYS A 1 75 ? 8.174 0.739 -6.638 1.00 94.31 75 CYS A CA 1
ATOM 586 C C . CYS A 1 75 ? 9.649 0.456 -6.957 1.00 94.31 75 CYS A C 1
ATOM 588 O O . CYS A 1 75 ? 10.341 1.328 -7.489 1.00 94.31 75 CYS A O 1
ATOM 590 N N . ASP A 1 76 ? 10.107 -0.776 -6.713 1.00 91.69 76 ASP A N 1
ATOM 591 C CA . ASP A 1 76 ? 11.468 -1.235 -7.049 1.00 91.69 76 ASP A CA 1
ATOM 592 C C . ASP A 1 76 ? 11.804 -1.003 -8.535 1.00 91.69 76 ASP A C 1
ATOM 594 O O . ASP A 1 76 ? 12.928 -0.659 -8.897 1.00 91.69 76 ASP A O 1
ATOM 598 N N . GLY A 1 77 ? 10.807 -1.145 -9.416 1.00 91.25 77 GLY A N 1
ATOM 599 C CA . GLY A 1 77 ? 10.973 -0.944 -10.855 1.00 91.25 77 GLY A CA 1
ATOM 600 C C . GLY A 1 77 ? 11.383 0.481 -11.242 1.00 91.25 77 GLY A C 1
ATOM 601 O O . GLY A 1 77 ? 12.120 0.646 -12.211 1.00 91.25 77 GLY A O 1
ATOM 602 N N . ILE A 1 78 ? 10.952 1.497 -10.485 1.00 92.19 78 ILE A N 1
ATOM 603 C CA . ILE A 1 78 ? 11.237 2.911 -10.784 1.00 92.19 78 ILE A CA 1
ATOM 604 C C . ILE A 1 78 ? 12.626 3.323 -10.313 1.00 92.19 78 ILE A C 1
ATOM 606 O O . ILE A 1 78 ? 13.322 4.051 -11.017 1.00 92.19 78 ILE A O 1
ATOM 610 N N . CYS A 1 79 ? 13.040 2.882 -9.126 1.00 90.06 79 CYS A N 1
ATOM 611 C CA . CYS A 1 79 ? 14.355 3.226 -8.589 1.00 90.06 79 CYS A CA 1
ATOM 612 C C . CYS A 1 79 ? 15.473 2.295 -9.082 1.00 90.06 79 CYS A C 1
ATOM 614 O O . CYS A 1 79 ? 16.643 2.579 -8.812 1.00 90.06 79 CYS A O 1
ATOM 616 N N . SER A 1 80 ? 15.142 1.233 -9.826 1.00 91.31 80 SER A N 1
ATOM 617 C CA . SER A 1 80 ? 16.110 0.305 -10.415 1.00 91.31 80 SER A CA 1
ATOM 618 C C . SER A 1 80 ? 17.195 1.052 -11.202 1.00 91.31 80 SER A C 1
ATOM 620 O O . SER A 1 80 ? 16.899 1.924 -12.019 1.00 91.31 80 SER A O 1
ATOM 622 N N . ASN A 1 81 ? 18.463 0.693 -10.971 1.00 89.50 81 ASN A N 1
ATOM 623 C CA . ASN A 1 81 ? 19.649 1.329 -11.567 1.00 89.50 81 ASN A CA 1
ATOM 624 C C . ASN A 1 81 ? 19.857 2.814 -11.201 1.00 89.50 81 ASN A C 1
ATOM 626 O O . ASN A 1 81 ? 20.594 3.524 -11.887 1.00 89.50 81 ASN A O 1
ATOM 630 N N . THR A 1 82 ? 19.256 3.293 -10.112 1.00 93.75 82 THR A N 1
ATOM 631 C CA . THR A 1 82 ? 19.555 4.611 -9.533 1.00 93.75 82 THR A CA 1
ATOM 632 C C . THR A 1 82 ? 20.304 4.458 -8.209 1.00 93.75 82 THR A C 1
ATOM 634 O O . THR A 1 82 ? 20.273 3.400 -7.584 1.00 93.75 82 THR A O 1
ATOM 637 N N . ALA A 1 83 ? 20.926 5.530 -7.709 1.00 95.50 83 ALA A N 1
ATOM 638 C CA . ALA A 1 83 ? 21.521 5.523 -6.367 1.00 95.50 83 ALA A CA 1
ATOM 639 C C . ALA A 1 83 ? 20.493 5.231 -5.252 1.00 95.50 83 ALA A C 1
ATOM 641 O O . ALA A 1 83 ? 20.873 4.806 -4.161 1.00 95.50 83 ALA A O 1
ATOM 642 N N . GLY A 1 84 ? 19.201 5.449 -5.524 1.00 92.62 84 GLY A N 1
ATOM 643 C CA . GLY A 1 84 ? 18.104 5.164 -4.604 1.00 92.62 84 GLY A CA 1
ATOM 644 C C . GLY A 1 84 ? 17.806 3.674 -4.431 1.00 92.62 84 GLY A C 1
ATOM 645 O O . GLY A 1 84 ? 17.227 3.307 -3.414 1.00 92.62 84 GLY A O 1
ATOM 646 N N . ASP A 1 85 ? 18.246 2.810 -5.353 1.00 94.44 85 ASP A N 1
ATOM 647 C CA . ASP A 1 85 ? 17.998 1.361 -5.290 1.00 94.44 85 ASP A CA 1
ATOM 648 C C . ASP A 1 85 ? 18.531 0.734 -3.986 1.00 94.44 85 ASP A C 1
ATOM 650 O O . ASP A 1 85 ? 17.959 -0.204 -3.445 1.00 94.44 85 ASP A O 1
ATOM 654 N N . ARG A 1 86 ? 19.558 1.340 -3.372 1.00 95.31 86 ARG A N 1
ATOM 655 C CA . ARG A 1 86 ? 20.082 0.940 -2.051 1.00 95.31 86 ARG A CA 1
ATOM 656 C C . ARG A 1 86 ? 19.044 0.963 -0.917 1.00 95.31 86 ARG A C 1
ATOM 658 O O . ARG A 1 86 ? 19.295 0.384 0.136 1.00 95.31 86 ARG A O 1
ATOM 665 N N . TYR A 1 87 ? 17.919 1.655 -1.103 1.00 95.25 87 TYR A N 1
ATOM 666 C CA . TYR A 1 87 ? 16.834 1.748 -0.127 1.00 95.25 87 TYR A CA 1
ATOM 667 C C . TYR A 1 87 ? 15.704 0.736 -0.363 1.00 95.25 87 TYR A C 1
ATOM 669 O O . TYR A 1 87 ? 14.840 0.628 0.503 1.00 95.25 87 TYR A O 1
ATOM 677 N N . THR A 1 88 ? 15.698 -0.029 -1.464 1.00 94.69 88 THR A N 1
ATOM 678 C CA . THR A 1 88 ? 14.593 -0.957 -1.777 1.00 94.69 88 THR A CA 1
ATOM 679 C C . THR A 1 88 ? 14.435 -2.036 -0.716 1.00 94.69 88 THR A C 1
ATOM 681 O O . THR A 1 88 ? 13.376 -2.154 -0.104 1.00 94.69 88 THR A O 1
ATOM 684 N N . LEU A 1 89 ? 15.495 -2.795 -0.428 1.00 96.94 89 LEU A N 1
ATOM 685 C CA . LEU A 1 89 ? 15.429 -3.852 0.580 1.00 96.94 89 LEU A CA 1
ATOM 686 C C . LEU A 1 89 ? 15.162 -3.306 1.999 1.00 96.94 89 LEU A C 1
ATOM 688 O O . LEU A 1 89 ? 14.249 -3.830 2.636 1.00 96.94 89 LEU A O 1
ATOM 692 N N . PRO A 1 90 ? 15.851 -2.249 2.489 1.00 97.31 90 PRO A N 1
ATOM 693 C CA . PRO A 1 90 ? 15.522 -1.640 3.782 1.00 97.31 90 PRO A CA 1
ATOM 694 C C . PRO A 1 90 ? 14.076 -1.135 3.901 1.00 97.31 90 PRO A C 1
ATOM 696 O O . PRO A 1 90 ? 13.512 -1.148 4.996 1.00 97.31 90 PRO A O 1
ATOM 699 N N . ALA A 1 91 ? 13.446 -0.715 2.797 1.00 96.81 91 ALA A N 1
ATOM 700 C CA . ALA A 1 91 ? 12.059 -0.260 2.820 1.00 96.81 91 ALA A CA 1
ATOM 701 C C . ALA A 1 91 ? 11.070 -1.369 3.222 1.00 96.81 91 ALA A C 1
ATOM 703 O O . ALA A 1 91 ? 10.008 -1.060 3.752 1.00 96.81 91 ALA A O 1
ATOM 704 N N . ARG A 1 92 ? 11.416 -2.655 3.059 1.00 98.31 92 ARG A N 1
ATOM 705 C CA . ARG A 1 92 ? 10.608 -3.771 3.582 1.00 98.31 92 ARG A CA 1
ATOM 706 C C . ARG A 1 92 ? 10.419 -3.665 5.098 1.00 98.31 92 ARG A C 1
ATOM 708 O O . ARG A 1 92 ? 9.305 -3.802 5.596 1.00 98.31 92 ARG A O 1
ATOM 715 N N . ASP A 1 93 ? 11.508 -3.446 5.833 1.00 98.38 93 ASP A N 1
ATOM 716 C CA . ASP A 1 93 ? 11.491 -3.358 7.297 1.00 98.38 93 ASP A CA 1
ATOM 717 C C . ASP A 1 93 ? 10.826 -2.059 7.773 1.00 98.38 93 ASP A C 1
ATOM 719 O O . ASP A 1 93 ? 10.149 -2.053 8.802 1.00 98.38 93 ASP A O 1
ATOM 723 N N . MET A 1 94 ? 10.945 -0.986 6.985 1.00 98.00 94 MET A N 1
ATOM 724 C CA . MET A 1 94 ? 10.191 0.255 7.184 1.00 98.00 94 MET A CA 1
ATOM 725 C C . MET A 1 94 ? 8.682 0.016 7.069 1.00 98.00 94 MET A C 1
ATOM 727 O O . MET A 1 94 ? 7.965 0.322 8.015 1.00 98.00 94 MET A O 1
ATOM 731 N N . VAL A 1 95 ? 8.212 -0.602 5.977 1.00 98.50 95 VAL A N 1
ATOM 732 C CA . VAL A 1 95 ? 6.794 -0.966 5.790 1.00 98.50 95 VAL A CA 1
ATOM 733 C C . VAL A 1 95 ? 6.318 -1.866 6.928 1.00 98.50 95 VAL A C 1
ATOM 735 O O . VAL A 1 95 ? 5.251 -1.637 7.488 1.00 98.50 95 VAL A O 1
ATOM 738 N N . SER A 1 96 ? 7.118 -2.863 7.320 1.00 98.69 96 SER A N 1
ATOM 739 C CA . SER A 1 96 ? 6.765 -3.737 8.443 1.00 98.69 96 SER A CA 1
ATOM 740 C C . SER A 1 96 ? 6.572 -2.952 9.739 1.00 98.69 96 SER A C 1
ATOM 742 O O . SER A 1 96 ? 5.619 -3.205 10.469 1.00 98.69 96 SER A O 1
ATOM 744 N N . SER A 1 97 ? 7.471 -2.014 10.031 1.00 98.56 97 SER A N 1
ATOM 745 C CA . SER A 1 97 ? 7.407 -1.212 11.255 1.00 98.56 97 SER A CA 1
ATOM 746 C C . SER A 1 97 ? 6.239 -0.223 11.219 1.00 98.56 97 SER A C 1
ATOM 748 O O . SER A 1 97 ? 5.593 0.002 12.237 1.00 98.56 97 SER A O 1
ATOM 750 N N . GLU A 1 98 ? 5.939 0.340 10.048 1.00 98.44 98 GLU A N 1
ATOM 751 C CA . GLU A 1 98 ? 4.824 1.265 9.833 1.00 98.44 98 GLU A CA 1
ATOM 752 C C . GLU A 1 98 ? 3.474 0.578 10.072 1.00 98.44 98 GLU A C 1
ATOM 754 O O . GLU A 1 98 ? 2.663 1.067 10.856 1.00 98.44 98 GLU A O 1
ATOM 759 N N . VAL A 1 99 ? 3.260 -0.598 9.476 1.00 98.69 99 VAL A N 1
ATOM 760 C CA . VAL A 1 99 ? 2.022 -1.375 9.651 1.00 98.69 99 VAL A CA 1
ATOM 761 C C . VAL A 1 99 ? 1.855 -1.849 11.093 1.00 98.69 99 VAL A C 1
ATOM 763 O O . VAL A 1 99 ? 0.765 -1.732 11.649 1.00 98.69 99 VAL A O 1
ATOM 766 N N . GLU A 1 100 ? 2.925 -2.347 11.718 1.00 98.62 100 GLU A N 1
ATOM 767 C CA . GLU A 1 100 ? 2.920 -2.742 13.132 1.00 98.62 100 GLU A CA 1
ATOM 768 C C . GLU A 1 100 ? 2.539 -1.558 14.033 1.00 98.62 100 GLU A C 1
ATOM 770 O O . GLU A 1 100 ? 1.643 -1.670 14.869 1.00 98.62 100 GLU A O 1
ATOM 775 N N . THR A 1 101 ? 3.142 -0.391 13.792 1.00 98.25 101 THR A N 1
ATOM 776 C CA . THR A 1 101 ? 2.858 0.844 14.535 1.00 98.25 101 THR A CA 1
ATOM 777 C C . THR A 1 101 ? 1.402 1.269 14.380 1.00 98.25 101 THR A C 1
ATOM 779 O O . THR A 1 101 ? 0.735 1.550 15.375 1.00 98.25 101 THR A O 1
ATOM 782 N N . LEU A 1 102 ? 0.879 1.285 13.151 1.00 97.69 102 LEU A N 1
ATOM 783 C CA . LEU A 1 102 ? -0.521 1.620 12.895 1.00 97.69 102 LEU A CA 1
ATOM 784 C C . LEU A 1 102 ? -1.472 0.652 13.603 1.00 97.69 102 LEU A C 1
ATOM 786 O O . LEU A 1 102 ? -2.457 1.094 14.195 1.00 97.69 102 LEU A O 1
ATOM 790 N N . ALA A 1 103 ? -1.181 -0.648 13.562 1.00 97.56 103 ALA A N 1
ATOM 791 C CA . ALA A 1 103 ? -2.041 -1.666 14.143 1.00 97.56 103 ALA A CA 1
ATOM 792 C C . ALA A 1 103 ? -2.079 -1.632 15.674 1.00 97.56 103 ALA A C 1
ATOM 794 O O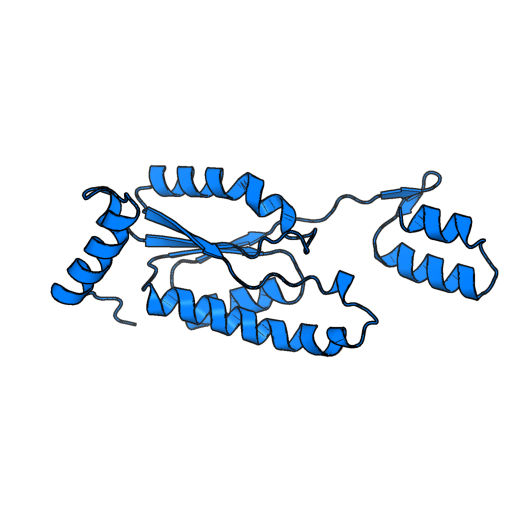 . ALA A 1 103 ? -3.144 -1.860 16.254 1.00 97.56 103 ALA A O 1
ATOM 795 N N . GLU A 1 104 ? -0.942 -1.369 16.320 1.00 96.38 104 GLU A N 1
ATOM 796 C CA . GLU A 1 104 ? -0.844 -1.280 17.779 1.00 96.38 104 GLU A CA 1
ATOM 797 C C . GLU A 1 104 ? -1.382 0.056 18.306 1.00 96.38 104 GLU A C 1
ATOM 799 O O . GLU A 1 104 ? -2.231 0.054 19.195 1.00 96.38 104 GLU A O 1
ATOM 804 N N . LEU A 1 105 ? -0.977 1.197 17.728 1.00 95.06 105 LEU A N 1
ATOM 805 C CA . LEU A 1 105 ? -1.401 2.517 18.221 1.00 95.06 105 LEU A CA 1
ATOM 806 C C . LEU A 1 105 ? -2.900 2.774 18.044 1.00 95.06 105 LEU A C 1
ATOM 808 O O . LEU A 1 105 ? -3.505 3.449 18.872 1.00 95.06 105 LEU A O 1
ATOM 812 N N . ASN A 1 106 ? -3.508 2.226 16.990 1.00 94.56 106 ASN A N 1
ATOM 813 C CA . ASN A 1 106 ? -4.954 2.324 16.777 1.00 94.56 106 ASN A CA 1
ATOM 814 C C . ASN A 1 106 ? -5.725 1.133 17.367 1.00 94.56 106 ASN A C 1
ATOM 816 O O . ASN A 1 106 ? -6.947 1.085 17.246 1.00 94.56 106 ASN A O 1
ATOM 820 N N . MET A 1 107 ? -5.025 0.164 17.971 1.00 94.81 107 MET A N 1
ATOM 821 C CA . MET A 1 107 ? -5.580 -1.088 18.498 1.00 94.81 107 MET A CA 1
ATOM 822 C C . MET A 1 107 ? -6.571 -1.768 17.533 1.00 94.81 107 MET A C 1
ATOM 824 O O . MET A 1 107 ? -7.636 -2.217 17.950 1.00 94.81 107 MET A O 1
ATOM 828 N N . LEU A 1 108 ? -6.215 -1.856 16.245 1.00 96.69 108 LEU A N 1
ATOM 829 C CA . LEU A 1 108 ? -7.070 -2.434 15.197 1.00 96.69 108 LEU A CA 1
ATOM 830 C C . LEU A 1 108 ? -7.570 -3.844 15.559 1.00 96.69 108 LEU A C 1
ATOM 832 O O . LEU A 1 108 ? -6.835 -4.659 16.106 1.00 96.69 108 LEU A O 1
ATOM 836 N N . GLU A 1 109 ? -8.803 -4.188 15.223 1.00 96.81 109 GLU A N 1
ATOM 837 C CA . GLU A 1 109 ? -9.344 -5.524 15.524 1.00 96.81 109 GLU A CA 1
ATOM 838 C C . GLU A 1 109 ? -9.191 -6.489 14.345 1.00 96.81 109 GLU A C 1
ATOM 840 O O . GLU A 1 109 ? -9.198 -7.706 14.523 1.00 96.81 109 GLU A O 1
ATOM 845 N N . GLY A 1 110 ? -8.963 -5.950 13.148 1.00 98.00 110 GLY A N 1
ATOM 846 C CA . GLY A 1 110 ? -8.549 -6.701 11.973 1.00 98.00 110 GLY A CA 1
ATOM 847 C C . GLY A 1 110 ? -7.931 -5.802 10.909 1.00 98.00 110 GLY A C 1
ATOM 848 O O . GLY A 1 110 ? -8.020 -4.573 10.983 1.00 98.00 110 GLY A O 1
ATOM 849 N N . MET A 1 111 ? -7.292 -6.417 9.914 1.00 98.50 111 MET A N 1
ATOM 850 C CA . MET A 1 111 ? -6.631 -5.702 8.822 1.00 98.50 111 MET A CA 1
ATOM 851 C C . MET A 1 111 ? -6.969 -6.283 7.450 1.00 98.50 111 MET A C 1
ATOM 853 O O . MET A 1 111 ? -6.969 -7.500 7.252 1.00 98.50 111 MET A O 1
ATOM 857 N N . ILE A 1 112 ? -7.166 -5.397 6.476 1.00 98.50 112 ILE A N 1
ATOM 858 C CA . ILE A 1 112 ? -7.085 -5.726 5.051 1.00 98.50 112 ILE A CA 1
ATOM 859 C C . ILE A 1 112 ? -5.875 -4.996 4.484 1.00 98.50 112 ILE A C 1
ATOM 861 O O . ILE A 1 112 ? -5.833 -3.770 4.476 1.00 98.50 112 ILE A O 1
ATOM 865 N N . MET A 1 113 ? -4.879 -5.746 4.030 1.00 98.56 113 MET A N 1
ATOM 866 C CA . MET A 1 113 ? -3.623 -5.202 3.524 1.00 98.56 113 MET A CA 1
ATOM 867 C C . MET A 1 113 ? -3.645 -5.151 1.999 1.00 98.56 113 MET A C 1
ATOM 869 O O . MET A 1 113 ? -3.839 -6.182 1.357 1.00 98.56 113 MET A O 1
ATOM 873 N N . LEU A 1 114 ? -3.451 -3.963 1.424 1.00 98.38 114 LEU A N 1
ATOM 874 C CA . LEU A 1 114 ? -3.430 -3.736 -0.020 1.00 98.38 114 LEU A CA 1
ATOM 875 C C . LEU A 1 114 ? -1.989 -3.506 -0.477 1.00 98.38 114 LEU A C 1
ATOM 877 O O . LEU A 1 114 ? -1.432 -2.428 -0.259 1.00 98.38 114 LEU A O 1
ATOM 881 N N . ALA A 1 115 ? -1.379 -4.509 -1.112 1.00 96.94 115 ALA A N 1
ATOM 882 C CA . ALA A 1 115 ? -0.027 -4.418 -1.669 1.00 96.94 115 ALA A CA 1
ATOM 883 C C . ALA A 1 115 ? 0.171 -5.308 -2.894 1.00 96.94 115 ALA A C 1
ATOM 885 O O . ALA A 1 115 ? -0.512 -6.308 -3.084 1.00 96.94 115 ALA A O 1
ATOM 886 N N . SER A 1 116 ? 1.139 -4.955 -3.736 1.00 94.44 116 SER A N 1
ATOM 887 C CA . SER A 1 116 ? 1.506 -5.762 -4.905 1.00 94.44 116 SER A CA 1
ATOM 888 C C . SER A 1 116 ? 3.000 -5.757 -5.223 1.00 94.44 116 SER A C 1
ATOM 890 O O . SER A 1 116 ? 3.485 -6.686 -5.864 1.00 94.44 116 SER A O 1
ATOM 892 N N . CYS A 1 117 ? 3.730 -4.711 -4.838 1.00 93.06 117 CYS A N 1
ATOM 893 C CA . CYS A 1 117 ? 5.129 -4.529 -5.196 1.00 93.06 117 CYS A CA 1
ATOM 894 C C . CYS A 1 117 ? 6.063 -5.328 -4.276 1.00 93.06 117 CYS A C 1
ATOM 896 O O . CYS A 1 117 ? 5.743 -5.593 -3.115 1.00 93.06 117 CYS A O 1
ATOM 898 N N . ASP A 1 118 ? 7.229 -5.677 -4.819 1.00 94.25 118 ASP A N 1
ATOM 899 C CA . ASP A 1 118 ? 8.153 -6.704 -4.325 1.00 94.25 118 ASP A CA 1
ATOM 900 C C . ASP A 1 118 ? 8.431 -6.604 -2.817 1.00 94.25 118 ASP A C 1
ATOM 902 O O . ASP A 1 118 ? 8.137 -7.546 -2.090 1.00 94.25 118 ASP A O 1
ATOM 906 N N . LYS A 1 119 ? 8.912 -5.457 -2.315 1.00 96.62 119 LYS A N 1
ATOM 907 C CA . LYS A 1 119 ? 9.302 -5.307 -0.897 1.00 96.62 119 LYS A CA 1
ATOM 908 C C . LYS A 1 119 ? 8.150 -4.959 0.042 1.00 96.62 119 LYS A C 1
ATOM 910 O O . LYS A 1 119 ? 8.257 -5.187 1.246 1.00 96.62 119 LYS A O 1
ATOM 915 N N . VAL A 1 120 ? 7.041 -4.456 -0.494 1.00 97.44 120 VAL A N 1
ATOM 916 C CA . VAL A 1 120 ? 5.884 -4.033 0.307 1.00 97.44 120 VAL A CA 1
ATOM 917 C C . VAL A 1 120 ? 5.100 -5.248 0.801 1.00 97.44 120 VAL A C 1
ATOM 919 O O . VAL A 1 120 ? 4.778 -5.325 1.983 1.00 97.44 120 VAL A O 1
ATOM 922 N N . VAL A 1 121 ? 4.874 -6.240 -0.068 1.00 97.69 121 VAL A N 1
ATOM 923 C CA . VAL A 1 121 ? 4.170 -7.492 0.269 1.00 97.69 121 VAL A CA 1
ATOM 924 C C . VAL A 1 121 ? 4.794 -8.221 1.474 1.00 97.69 121 VAL A C 1
ATOM 926 O O . VAL A 1 121 ? 4.086 -8.437 2.460 1.00 97.69 121 VAL A O 1
ATOM 929 N N . PRO A 1 122 ? 6.093 -8.584 1.477 1.00 98.19 122 PRO A N 1
ATOM 930 C CA . PRO A 1 122 ? 6.710 -9.233 2.626 1.00 98.19 122 PRO A CA 1
ATOM 931 C C . PRO A 1 122 ? 6.800 -8.306 3.843 1.00 98.19 122 PRO A C 1
ATOM 933 O O . PRO A 1 122 ? 6.666 -8.802 4.955 1.00 98.19 122 PRO A O 1
ATOM 936 N N . GLY A 1 123 ? 6.970 -6.988 3.667 1.00 98.44 123 GLY A N 1
ATOM 937 C CA . GLY A 1 123 ? 6.950 -6.033 4.783 1.00 98.44 123 GLY A CA 1
ATOM 938 C C . GLY A 1 123 ? 5.616 -6.051 5.536 1.00 98.44 123 GLY A C 1
ATOM 939 O O . GLY A 1 123 ? 5.585 -6.201 6.754 1.00 98.44 123 GLY A O 1
ATOM 940 N N . MET A 1 124 ? 4.505 -6.009 4.803 1.00 98.56 124 MET A N 1
ATOM 941 C CA . MET A 1 124 ? 3.158 -6.134 5.363 1.00 98.56 124 MET A CA 1
ATOM 942 C C . MET A 1 124 ? 2.917 -7.495 6.032 1.00 98.56 124 MET A C 1
ATOM 944 O O . MET A 1 124 ? 2.373 -7.554 7.132 1.00 98.56 124 MET A O 1
ATOM 948 N N . ILE A 1 125 ? 3.356 -8.597 5.413 1.00 98.44 125 ILE A N 1
ATOM 949 C CA . ILE A 1 125 ? 3.213 -9.943 5.998 1.00 98.44 125 ILE A CA 1
ATOM 950 C C . ILE A 1 125 ? 4.019 -10.069 7.298 1.00 98.44 125 ILE A C 1
ATOM 952 O O . ILE A 1 125 ? 3.521 -10.637 8.269 1.00 98.44 125 ILE A O 1
ATOM 956 N N . MET A 1 126 ? 5.237 -9.520 7.347 1.00 98.75 126 MET A N 1
ATOM 957 C CA . MET A 1 126 ? 6.046 -9.488 8.569 1.00 98.75 126 MET A CA 1
ATOM 958 C C . MET A 1 126 ? 5.307 -8.773 9.704 1.00 98.75 126 MET A C 1
ATOM 960 O O . MET A 1 126 ? 5.248 -9.308 10.810 1.00 98.75 126 MET A O 1
ATOM 964 N N . ALA A 1 127 ? 4.698 -7.617 9.429 1.00 98.44 127 ALA A N 1
ATOM 965 C CA . ALA A 1 127 ? 3.891 -6.898 10.410 1.00 98.44 127 ALA A CA 1
ATOM 966 C C . ALA A 1 127 ? 2.668 -7.706 10.856 1.00 98.44 127 ALA A C 1
ATOM 968 O O . ALA A 1 127 ? 2.447 -7.866 12.052 1.00 98.44 127 ALA A O 1
ATOM 969 N N . ALA A 1 128 ? 1.910 -8.278 9.915 1.00 98.25 128 ALA A N 1
ATOM 970 C CA . ALA A 1 128 ? 0.729 -9.083 10.225 1.00 98.25 128 ALA A CA 1
ATOM 971 C C . ALA A 1 128 ? 1.049 -10.244 11.180 1.00 98.25 128 ALA A C 1
ATOM 973 O O . ALA A 1 128 ? 0.297 -10.496 12.120 1.00 98.25 128 ALA A O 1
ATOM 974 N N . LEU A 1 129 ? 2.191 -10.911 10.982 1.00 98.00 129 LEU A N 1
ATOM 975 C CA . LEU A 1 129 ? 2.651 -11.993 11.855 1.00 98.00 129 LEU A CA 1
ATOM 976 C C . LEU A 1 129 ? 3.093 -11.505 13.244 1.00 98.00 129 LEU A C 1
ATOM 978 O O . LEU A 1 129 ? 2.893 -12.224 14.220 1.00 98.00 129 LEU A O 1
ATOM 982 N N . ARG A 1 130 ? 3.681 -10.305 13.352 1.00 97.62 130 ARG A N 1
ATOM 983 C CA . ARG A 1 130 ? 4.062 -9.704 14.646 1.00 97.62 130 ARG A CA 1
ATOM 984 C C . ARG A 1 130 ? 2.842 -9.280 15.458 1.00 97.62 130 ARG A C 1
ATOM 986 O O . ARG A 1 130 ? 2.748 -9.600 16.639 1.00 97.62 130 ARG A O 1
ATOM 993 N N . VAL A 1 131 ? 1.911 -8.597 14.800 1.00 97.00 131 VAL A N 1
ATOM 994 C CA . VAL A 1 131 ? 0.678 -8.058 15.386 1.00 97.00 131 VAL A CA 1
ATOM 995 C C . VAL A 1 131 ? -0.295 -9.188 15.747 1.00 97.00 131 VAL A C 1
ATOM 997 O O . VAL A 1 131 ? -0.934 -9.156 16.798 1.00 97.00 131 VAL A O 1
ATOM 1000 N N . ASN A 1 132 ? -0.379 -10.221 14.900 1.00 97.06 132 ASN A N 1
ATOM 1001 C CA . ASN A 1 132 ? -1.158 -11.441 15.121 1.00 97.06 132 ASN A CA 1
ATOM 1002 C C . ASN A 1 132 ? -2.654 -11.190 15.422 1.00 97.06 132 ASN A C 1
ATOM 1004 O O . ASN A 1 132 ? -3.222 -11.737 16.370 1.00 97.06 132 ASN A O 1
ATOM 1008 N N . ILE A 1 133 ? -3.291 -10.357 14.595 1.00 97.25 133 ILE A N 1
ATOM 1009 C CA . ILE A 1 133 ? -4.749 -10.150 14.550 1.00 97.25 133 ILE A CA 1
ATOM 1010 C C . ILE A 1 133 ? -5.322 -10.668 13.222 1.00 97.25 133 ILE A C 1
ATOM 1012 O O . ILE A 1 133 ? -4.560 -10.815 12.259 1.00 97.25 133 ILE A O 1
ATOM 1016 N N . PRO A 1 134 ? -6.640 -10.938 13.125 1.00 97.88 134 PRO A N 1
ATOM 1017 C CA . PRO A 1 134 ? -7.273 -11.354 11.876 1.00 97.88 134 PRO A CA 1
ATOM 1018 C C . PRO A 1 134 ? -6.892 -10.435 10.711 1.00 97.88 134 PRO A C 1
ATOM 1020 O O . PRO A 1 134 ? -7.174 -9.238 10.727 1.00 97.88 134 PRO A O 1
ATOM 1023 N N . THR A 1 135 ? -6.211 -10.994 9.713 1.00 98.31 135 THR A N 1
ATOM 1024 C CA . THR A 1 135 ? -5.623 -10.217 8.620 1.00 98.31 135 THR A CA 1
ATOM 1025 C C . THR A 1 135 ? -5.814 -10.929 7.290 1.00 98.31 135 THR A C 1
ATOM 1027 O O . THR A 1 135 ? -5.570 -12.131 7.183 1.00 98.31 135 THR A O 1
ATOM 1030 N N . VAL A 1 136 ? -6.201 -10.174 6.262 1.00 97.62 136 VAL A N 1
ATOM 1031 C CA . VAL A 1 136 ? -6.278 -10.641 4.873 1.00 97.62 136 VAL A CA 1
ATOM 1032 C C . VAL A 1 136 ? -5.397 -9.756 3.996 1.00 97.62 136 VAL A C 1
ATOM 1034 O O . VAL A 1 136 ? -5.460 -8.533 4.076 1.00 97.62 136 VAL A O 1
ATOM 1037 N N . MET A 1 137 ? -4.581 -10.372 3.141 1.00 97.06 137 MET A N 1
ATOM 1038 C CA . MET A 1 137 ? -3.851 -9.671 2.085 1.00 97.06 137 MET A CA 1
ATOM 1039 C C . MET A 1 137 ? -4.684 -9.684 0.801 1.00 97.06 137 MET A C 1
ATOM 1041 O O . MET A 1 137 ? -5.078 -10.750 0.330 1.00 97.06 137 MET A O 1
ATOM 1045 N N . PHE A 1 138 ? -4.898 -8.512 0.213 1.00 96.19 138 PHE A N 1
ATOM 1046 C CA . PHE A 1 138 ? -5.515 -8.336 -1.094 1.00 96.19 138 PHE A CA 1
ATOM 1047 C C . PHE A 1 138 ? -4.463 -7.800 -2.070 1.00 96.19 138 PHE A C 1
ATOM 1049 O O . PHE A 1 138 ? -4.016 -6.655 -1.975 1.00 96.19 138 PHE A O 1
ATOM 1056 N N . THR A 1 139 ? -4.038 -8.645 -3.008 1.00 94.38 139 THR A N 1
ATOM 1057 C CA . THR A 1 139 ? -2.987 -8.278 -3.961 1.00 94.38 139 THR A CA 1
ATOM 1058 C C . THR A 1 139 ? -3.540 -7.524 -5.163 1.00 94.38 139 THR A C 1
ATOM 1060 O O . THR A 1 139 ? -4.568 -7.922 -5.706 1.00 94.38 139 THR A O 1
ATOM 1063 N N . GLY A 1 140 ? -2.819 -6.503 -5.637 1.00 88.69 140 GLY A N 1
ATOM 1064 C CA . GLY A 1 140 ? -3.224 -5.678 -6.791 1.00 88.69 140 GLY A CA 1
ATOM 1065 C C . GLY A 1 140 ? -3.263 -6.412 -8.137 1.00 88.69 140 GLY A C 1
ATOM 1066 O O . GLY A 1 140 ? -3.871 -5.924 -9.086 1.00 88.69 140 GLY A O 1
ATOM 1067 N N . GLY A 1 141 ? -2.660 -7.601 -8.213 1.00 90.19 141 GLY A N 1
ATOM 1068 C CA . GLY A 1 141 ? -2.590 -8.405 -9.431 1.00 90.19 141 GLY A CA 1
ATOM 1069 C C . GLY A 1 141 ? -1.404 -8.034 -10.324 1.00 90.19 141 GLY A C 1
ATOM 1070 O O . GLY A 1 141 ? -0.548 -7.225 -9.972 1.00 90.19 141 GLY A O 1
ATOM 1071 N N . PHE A 1 142 ? -1.317 -8.682 -11.485 1.00 90.38 142 PHE A N 1
ATOM 1072 C CA . PHE A 1 142 ? -0.247 -8.433 -12.448 1.00 90.38 142 PHE A CA 1
ATOM 1073 C C . PHE A 1 142 ? -0.630 -7.316 -13.424 1.00 90.38 142 PHE A C 1
ATOM 1075 O O . PHE A 1 142 ? -1.794 -7.155 -13.787 1.00 90.38 142 PHE A O 1
ATOM 1082 N N . MET A 1 143 ? 0.367 -6.567 -13.895 1.00 90.75 143 MET A N 1
ATOM 1083 C CA . MET A 1 143 ? 0.168 -5.621 -14.993 1.00 90.75 143 MET A CA 1
ATOM 1084 C C . MET A 1 143 ? -0.031 -6.384 -16.303 1.00 90.75 143 MET A C 1
ATOM 1086 O O . MET A 1 143 ? 0.719 -7.320 -16.592 1.00 90.75 143 MET A O 1
ATOM 1090 N N . ALA A 1 144 ? -0.997 -5.955 -17.114 1.00 92.50 144 ALA A N 1
ATOM 1091 C CA . ALA A 1 144 ? -1.142 -6.461 -18.473 1.00 92.50 144 ALA A CA 1
ATOM 1092 C C . ALA A 1 144 ? 0.140 -6.199 -19.279 1.00 92.50 144 ALA A C 1
ATOM 1094 O O . ALA A 1 144 ? 0.790 -5.162 -19.129 1.00 92.50 144 ALA A O 1
ATOM 1095 N N . SER A 1 145 ? 0.513 -7.148 -20.134 1.00 94.56 145 SER A N 1
ATOM 1096 C CA . SER A 1 145 ? 1.655 -6.975 -21.026 1.00 94.56 145 SER A CA 1
ATOM 1097 C C . SER A 1 145 ? 1.365 -5.931 -22.103 1.00 94.56 145 SER A C 1
ATOM 1099 O O . SER A 1 145 ? 0.230 -5.813 -22.565 1.00 94.56 145 SER A O 1
ATOM 1101 N N . GLY A 1 146 ? 2.406 -5.240 -22.560 1.00 94.62 146 GLY A N 1
ATOM 1102 C CA . GLY A 1 146 ? 2.337 -4.437 -23.776 1.00 94.62 146 GLY A CA 1
ATOM 1103 C C . GLY A 1 146 ? 2.503 -5.295 -25.031 1.00 94.62 146 GLY A C 1
ATOM 1104 O O . GLY A 1 146 ? 2.831 -6.482 -24.960 1.00 94.62 146 GLY A O 1
ATOM 1105 N N . GLU A 1 147 ? 2.343 -4.670 -26.192 1.00 95.38 147 GLU A N 1
ATOM 1106 C CA . GLU A 1 147 ? 2.637 -5.278 -27.487 1.00 95.38 147 GLU A CA 1
ATOM 1107 C C . GLU A 1 147 ? 3.469 -4.315 -28.338 1.00 95.38 147 GLU A C 1
ATOM 1109 O O . GLU A 1 147 ? 3.137 -3.139 -28.474 1.00 95.38 147 GLU A O 1
ATOM 1114 N N . HIS A 1 148 ? 4.540 -4.823 -28.944 1.00 93.50 148 HIS A N 1
ATOM 1115 C CA . HIS A 1 148 ? 5.343 -4.083 -29.907 1.00 93.50 148 HIS A CA 1
ATOM 1116 C C . HIS A 1 148 ? 5.642 -4.962 -31.124 1.00 93.50 148 HIS A C 1
ATOM 1118 O O . HIS A 1 148 ? 6.251 -6.025 -31.001 1.00 93.50 148 HIS A O 1
ATOM 1124 N N . LYS A 1 149 ? 5.212 -4.519 -32.316 1.00 92.44 149 LYS A N 1
ATOM 1125 C CA . LYS A 1 149 ? 5.369 -5.252 -33.591 1.00 92.44 149 LYS A CA 1
ATOM 1126 C C . LYS A 1 149 ? 4.842 -6.702 -33.517 1.00 92.44 149 LYS A C 1
ATOM 1128 O O . LYS A 1 149 ? 5.515 -7.628 -33.967 1.00 92.44 149 LYS A O 1
ATOM 1133 N N . GLY A 1 150 ? 3.665 -6.905 -32.916 1.00 94.56 150 GLY A N 1
ATOM 1134 C CA . GLY A 1 150 ? 3.043 -8.228 -32.769 1.00 94.56 150 GLY A CA 1
ATOM 1135 C C . GLY A 1 150 ? 3.736 -9.154 -31.762 1.00 94.56 150 GLY A C 1
ATOM 1136 O O . GLY A 1 150 ? 3.469 -10.354 -31.747 1.00 94.56 150 GLY A O 1
ATOM 1137 N N . LYS A 1 151 ? 4.654 -8.628 -30.941 1.00 93.38 151 LYS A N 1
ATOM 1138 C CA . LYS A 1 151 ? 5.312 -9.370 -29.863 1.00 93.38 151 LYS A CA 1
ATOM 1139 C C . LYS A 1 151 ? 4.902 -8.804 -28.516 1.00 93.38 151 LYS A C 1
ATOM 1141 O O . LYS A 1 151 ? 4.924 -7.592 -28.315 1.00 93.38 151 LYS A O 1
ATOM 1146 N N . MET A 1 152 ? 4.584 -9.699 -27.591 1.00 95.94 152 MET A N 1
ATOM 1147 C CA . MET A 1 152 ? 4.332 -9.355 -26.199 1.00 95.94 152 MET A CA 1
ATOM 1148 C C . MET A 1 152 ? 5.594 -8.757 -25.567 1.00 95.94 152 MET A C 1
ATOM 1150 O O . MET A 1 152 ? 6.686 -9.306 -25.722 1.00 95.94 152 MET A O 1
ATOM 1154 N N . ILE A 1 153 ? 5.435 -7.640 -24.860 1.00 96.31 153 ILE A N 1
ATOM 1155 C CA . ILE A 1 153 ? 6.510 -6.962 -24.136 1.00 96.31 153 ILE A CA 1
ATOM 1156 C C . ILE A 1 153 ? 6.116 -6.674 -22.684 1.00 96.31 153 ILE A C 1
ATOM 1158 O O . ILE A 1 153 ? 4.948 -6.577 -22.314 1.00 96.31 153 ILE A O 1
ATOM 1162 N N . THR A 1 154 ? 7.132 -6.534 -21.841 1.00 95.12 154 THR A N 1
ATOM 1163 C CA . THR A 1 154 ? 7.034 -6.298 -20.393 1.00 95.12 154 THR A CA 1
ATOM 1164 C C . THR A 1 154 ? 8.177 -5.387 -19.962 1.00 95.12 154 THR A C 1
ATOM 1166 O O . THR A 1 154 ? 9.089 -5.119 -20.748 1.00 95.12 154 THR A O 1
ATOM 1169 N N . LEU A 1 155 ? 8.207 -4.985 -18.688 1.00 93.50 155 LEU A N 1
ATOM 1170 C CA . LEU A 1 155 ? 9.296 -4.172 -18.141 1.00 93.50 1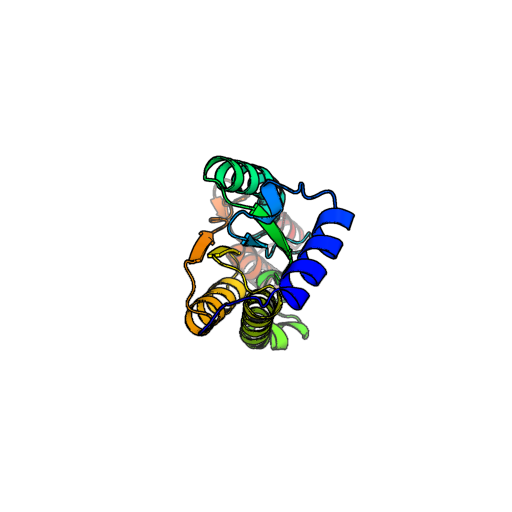55 LEU A CA 1
ATOM 1171 C C . LEU A 1 155 ? 10.691 -4.774 -18.402 1.00 93.50 155 LEU A C 1
ATOM 1173 O O . LEU A 1 155 ? 11.633 -4.028 -18.664 1.00 93.50 155 LEU A O 1
ATOM 1177 N N . ALA A 1 156 ? 10.839 -6.104 -18.402 1.00 93.12 156 ALA A N 1
ATOM 1178 C CA . ALA A 1 156 ? 12.121 -6.764 -18.674 1.00 93.12 156 ALA A CA 1
ATOM 1179 C C . ALA A 1 156 ? 12.674 -6.433 -20.073 1.00 93.12 156 ALA A C 1
ATOM 1181 O O . ALA A 1 156 ? 13.882 -6.255 -20.244 1.00 93.12 156 ALA A O 1
ATOM 1182 N N . HIS A 1 157 ? 11.785 -6.274 -21.056 1.00 96.00 157 HIS A N 1
ATOM 1183 C CA . HIS A 1 157 ? 12.156 -5.952 -22.430 1.00 96.00 157 HIS A CA 1
ATOM 1184 C C . HIS A 1 157 ? 12.724 -4.535 -22.563 1.00 96.00 157 HIS A C 1
ATOM 1186 O O . HIS A 1 157 ? 13.524 -4.29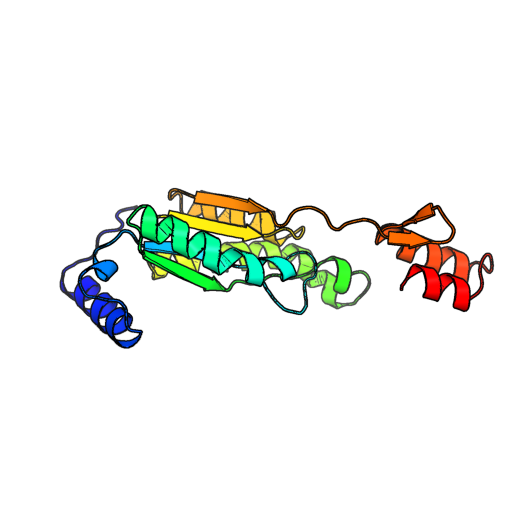0 -23.460 1.00 96.00 157 HIS A O 1
ATOM 1192 N N . THR A 1 158 ? 12.410 -3.611 -21.648 1.00 94.00 158 THR A N 1
ATOM 1193 C CA . THR A 1 158 ? 13.016 -2.267 -21.666 1.00 94.00 158 THR A CA 1
ATOM 1194 C C . THR A 1 158 ? 14.518 -2.324 -21.365 1.00 94.00 158 THR A C 1
ATOM 1196 O O . THR A 1 158 ? 15.308 -1.662 -22.038 1.00 94.00 158 THR A O 1
ATOM 1199 N N . LYS A 1 159 ? 14.939 -3.187 -20.425 1.00 93.62 159 LYS A N 1
ATOM 1200 C CA . LYS A 1 159 ? 16.359 -3.428 -20.107 1.00 93.62 159 LYS A CA 1
ATOM 1201 C C . LYS A 1 159 ? 17.091 -4.072 -21.286 1.00 93.62 159 LYS A C 1
ATOM 1203 O O . LYS A 1 159 ? 18.192 -3.649 -21.630 1.00 93.62 159 LYS A O 1
ATOM 1208 N N . GLN A 1 160 ? 16.458 -5.048 -21.936 1.00 95.38 160 GLN A N 1
ATOM 1209 C CA . GLN A 1 160 ? 16.994 -5.695 -23.138 1.00 95.38 160 GLN A CA 1
ATOM 1210 C C . GLN A 1 160 ? 17.103 -4.712 -24.314 1.00 95.38 160 GLN A C 1
ATOM 1212 O O . GLN A 1 160 ? 18.135 -4.662 -24.976 1.00 95.38 160 GLN A O 1
ATOM 1217 N N . GLY A 1 161 ? 16.081 -3.881 -24.530 1.00 96.19 161 GLY A N 1
ATOM 1218 C CA . GLY A 1 161 ? 16.078 -2.842 -25.559 1.00 96.19 161 GLY A CA 1
ATOM 1219 C C . GLY A 1 161 ? 17.174 -1.797 -25.341 1.00 96.19 161 GLY A C 1
ATOM 1220 O O . GLY A 1 161 ? 17.836 -1.400 -26.296 1.00 96.19 161 GLY A O 1
ATOM 1221 N N . TYR A 1 162 ? 17.431 -1.397 -24.091 1.00 96.62 162 TYR A N 1
ATOM 1222 C CA . TYR A 1 162 ? 18.554 -0.510 -23.781 1.00 96.62 162 TYR A CA 1
ATOM 1223 C C . TYR A 1 162 ? 19.901 -1.150 -24.143 1.00 96.62 162 TYR A C 1
ATOM 1225 O O . TYR A 1 162 ? 20.720 -0.506 -24.795 1.00 96.62 162 TYR A O 1
ATOM 1233 N N . ALA A 1 163 ? 20.115 -2.417 -23.774 1.00 97.25 163 ALA A N 1
ATOM 1234 C CA . ALA A 1 163 ? 21.342 -3.139 -24.107 1.00 97.25 163 ALA A CA 1
ATOM 1235 C C . ALA A 1 163 ? 21.548 -3.264 -25.629 1.00 97.25 163 ALA A C 1
ATOM 1237 O O . ALA A 1 163 ? 22.628 -2.942 -26.119 1.00 97.25 163 ALA A O 1
ATOM 1238 N N . ALA A 1 164 ? 20.503 -3.637 -26.376 1.00 97.50 164 ALA A N 1
ATOM 1239 C CA . ALA A 1 164 ? 20.536 -3.731 -27.838 1.00 97.50 164 ALA A CA 1
ATOM 1240 C C . ALA A 1 164 ? 20.836 -2.376 -28.505 1.00 97.50 164 ALA A C 1
ATOM 1242 O O . ALA A 1 164 ? 21.595 -2.304 -29.469 1.00 97.50 164 ALA A O 1
ATOM 1243 N N . TYR A 1 165 ? 20.289 -1.279 -27.971 1.00 98.19 165 TYR A N 1
ATOM 1244 C CA . TYR A 1 165 ? 20.598 0.066 -28.460 1.00 98.19 165 TYR A CA 1
ATOM 1245 C C . TYR A 1 165 ? 22.075 0.428 -28.254 1.00 98.19 165 TYR A C 1
ATOM 1247 O O . TYR A 1 165 ? 22.714 0.934 -29.172 1.00 98.19 165 TYR A O 1
ATOM 1255 N N . ILE A 1 166 ? 22.631 0.156 -27.069 1.00 98.19 166 ILE A N 1
ATOM 1256 C CA . ILE A 1 166 ? 24.046 0.429 -26.774 1.00 98.19 166 ILE A CA 1
ATOM 1257 C C . ILE A 1 166 ? 24.982 -0.439 -27.630 1.00 98.19 166 ILE A C 1
ATOM 1259 O O . ILE A 1 166 ? 26.035 0.041 -28.040 1.00 98.19 166 ILE A O 1
ATOM 1263 N N . ALA A 1 167 ? 24.590 -1.678 -27.938 1.00 98.25 167 ALA A N 1
ATOM 1264 C CA . ALA A 1 167 ? 25.333 -2.572 -28.828 1.00 98.25 167 ALA A CA 1
ATOM 1265 C C . ALA A 1 167 ? 25.278 -2.160 -30.315 1.00 98.25 167 ALA A C 1
ATOM 1267 O O . ALA A 1 167 ? 26.105 -2.614 -31.102 1.00 98.25 167 ALA A O 1
ATOM 1268 N N . GLY A 1 168 ? 24.344 -1.281 -30.699 1.00 97.94 168 GLY A N 1
ATOM 1269 C CA . GLY A 1 168 ? 24.130 -0.859 -32.087 1.00 97.94 168 GLY A CA 1
ATOM 1270 C C . GLY A 1 168 ? 23.170 -1.751 -32.884 1.00 97.94 168 GLY A C 1
ATOM 1271 O O . GLY A 1 168 ? 23.009 -1.532 -34.082 1.00 97.94 168 GLY A O 1
ATOM 1272 N N . ASP A 1 169 ? 22.504 -2.709 -32.232 1.00 98.19 169 ASP A N 1
ATOM 1273 C CA . ASP A 1 169 ? 21.581 -3.657 -32.872 1.00 98.19 169 ASP A CA 1
ATOM 1274 C C . ASP A 1 169 ? 20.233 -3.017 -33.237 1.00 98.19 169 ASP A C 1
ATOM 1276 O O . ASP A 1 169 ? 19.565 -3.453 -34.175 1.00 98.19 169 ASP A O 1
ATOM 1280 N N . ILE A 1 170 ? 19.815 -1.987 -32.490 1.00 97.44 170 ILE A N 1
ATOM 1281 C CA . ILE A 1 170 ? 18.587 -1.223 -32.749 1.00 97.44 170 ILE A CA 1
ATOM 1282 C C . ILE A 1 170 ? 18.834 0.279 -32.658 1.00 97.44 170 ILE A C 1
ATOM 1284 O O . ILE A 1 170 ? 19.735 0.760 -31.967 1.00 97.44 170 ILE A O 1
ATOM 1288 N N . THR A 1 171 ? 17.974 1.055 -33.311 1.00 98.12 171 THR A N 1
ATOM 1289 C CA . THR A 1 171 ? 18.029 2.516 -33.225 1.00 98.12 171 THR A CA 1
ATOM 1290 C C . THR A 1 171 ? 17.520 3.033 -31.872 1.00 98.12 171 THR A C 1
ATOM 1292 O O . THR A 1 171 ? 16.688 2.414 -31.206 1.00 98.12 171 THR A O 1
ATOM 1295 N N . LYS A 1 172 ? 17.936 4.251 -31.486 1.00 97.81 172 LYS A N 1
ATOM 1296 C CA . LYS A 1 172 ? 17.389 4.943 -30.299 1.00 97.81 172 LYS A CA 1
ATOM 1297 C C . LYS A 1 172 ? 15.865 5.076 -30.363 1.00 97.81 172 LYS A C 1
ATOM 1299 O O . LYS A 1 172 ? 15.203 5.020 -29.331 1.00 97.81 172 LYS A O 1
ATOM 1304 N N . ARG A 1 173 ? 15.322 5.283 -31.567 1.00 97.56 173 ARG A N 1
ATOM 1305 C CA . ARG A 1 173 ? 13.880 5.385 -31.804 1.00 97.56 173 ARG A CA 1
ATOM 1306 C C . ARG A 1 173 ? 13.183 4.072 -31.465 1.00 97.56 173 ARG A C 1
ATOM 1308 O O . ARG A 1 173 ? 12.268 4.090 -30.658 1.00 97.56 173 ARG A O 1
ATOM 1315 N N . GLU A 1 174 ? 13.673 2.954 -31.994 1.00 96.00 174 GLU A N 1
ATOM 1316 C CA . GLU A 1 174 ? 13.115 1.630 -31.695 1.00 96.00 174 GLU A CA 1
ATOM 1317 C C . GLU A 1 174 ? 13.189 1.294 -30.206 1.00 96.00 174 GLU A C 1
ATOM 1319 O O . GLU A 1 174 ? 12.217 0.800 -29.646 1.00 96.00 174 GLU A O 1
ATOM 1324 N N . TYR A 1 175 ? 14.290 1.637 -29.530 1.00 97.31 175 TYR A N 1
ATOM 1325 C CA . TYR A 1 175 ? 14.361 1.505 -28.074 1.00 97.31 175 TYR A CA 1
ATOM 1326 C C . TYR A 1 175 ? 13.268 2.321 -27.366 1.00 97.31 175 TYR A C 1
ATOM 1328 O O . TYR A 1 175 ? 12.603 1.814 -26.465 1.00 97.31 175 TYR A O 1
ATOM 1336 N N . LYS A 1 176 ? 13.049 3.580 -27.760 1.00 97.44 176 LYS A N 1
ATOM 1337 C CA . LYS A 1 176 ? 12.006 4.415 -27.148 1.00 97.44 176 LYS A CA 1
ATOM 1338 C C . LYS A 1 176 ? 10.589 3.936 -27.456 1.00 97.44 176 LYS A C 1
ATOM 1340 O O . LYS A 1 176 ? 9.731 4.104 -26.597 1.00 97.44 176 LYS A O 1
ATOM 1345 N N . ASP A 1 177 ? 10.374 3.281 -28.591 1.00 95.94 177 ASP A N 1
ATOM 1346 C CA . ASP A 1 177 ? 9.100 2.634 -28.909 1.00 95.94 177 ASP A CA 1
ATOM 1347 C C . ASP A 1 177 ? 8.845 1.366 -28.067 1.00 95.94 177 ASP A C 1
ATOM 1349 O O . ASP A 1 177 ? 7.693 0.987 -27.909 1.00 95.94 177 ASP A O 1
ATOM 1353 N N . ILE A 1 178 ? 9.884 0.714 -27.521 1.00 96.12 178 ILE A N 1
ATOM 1354 C CA . ILE A 1 178 ? 9.746 -0.385 -26.537 1.00 96.12 178 ILE A CA 1
ATOM 1355 C C . ILE A 1 178 ? 9.418 0.161 -25.137 1.00 96.12 178 ILE A C 1
ATOM 1357 O O . ILE A 1 178 ? 8.781 -0.519 -24.337 1.00 96.12 178 ILE A O 1
ATOM 1361 N N . VAL A 1 179 ? 9.903 1.364 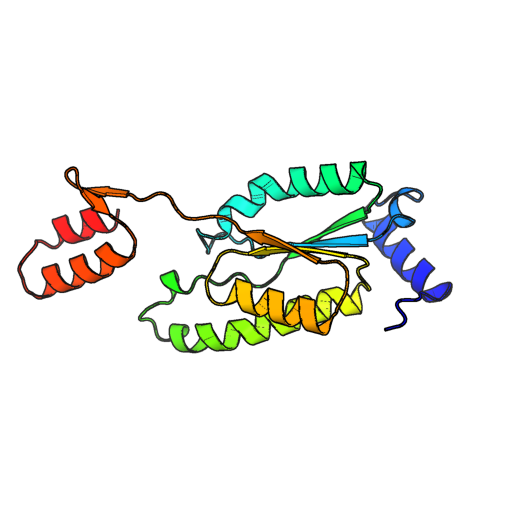-24.810 1.00 94.88 179 VAL A N 1
ATOM 1362 C CA . VAL A 1 179 ? 9.651 2.018 -23.512 1.00 94.88 179 VAL A CA 1
ATOM 1363 C C . VAL A 1 179 ? 8.222 2.566 -23.410 1.00 94.88 179 VAL A C 1
ATOM 1365 O O . VAL A 1 179 ? 7.701 2.641 -22.300 1.00 94.88 179 VAL A O 1
ATOM 1368 N N . ARG A 1 180 ? 7.628 2.985 -24.533 1.00 92.31 180 ARG A N 1
ATOM 1369 C CA . ARG A 1 180 ? 6.264 3.527 -24.613 1.00 92.31 180 ARG A CA 1
ATOM 1370 C C . ARG A 1 180 ? 5.222 2.418 -24.687 1.00 92.31 180 ARG A C 1
ATOM 1372 O O . ARG A 1 180 ? 4.174 2.591 -24.032 1.00 92.31 180 ARG A O 1
#

Sequence (180 aa):
MIRQWNEESLDHRNALLFAMGVSEVDVKRPIIGIINSWNEMNPGHYPFKDVVEGIKKEIYAAGGLALELPVTGICDGICSNTAGDRYTLPARDMVSSEVETLAELNMLEGMIMLASCDKVVPGMIMAALRVNIPTVMFTGGFMASGEHKGKMITLAHTKQGYAAYIAGDITKREYKDIVR

Radius of gyration: 20.99 Å; chains: 1; bounding box: 49×27×63 Å

Foldseek 3Di:
DPLDDDPVRLVVVVVVVVVVVQDPQQSPFAEEEEEQQDDPQAPQRPCVVVCLVVVCVVCVVVRHHYDYDYFHADACLVCPPHPCNVCQQVVLCVLLVSLLCVCVVVVHQEYEYEHAHDSNVNSNVNNCVVSVHHYHYDGSDDDAFDDDPNDTADSVVLVVLVVCCVVVNDPPVVSVSNVD

pLDDT: mean 95.59, std 5.55, range [50.16, 98.75]

Secondary structure (DSSP, 8-state):
------HHHHHHHHHHHHHTT--TTGGGSPEEEEEE---TT-TTTTTHHHHHHHHHHHHHHTT-EEEEEE-----HHHHTTSGGGGGHHHHHHHHHHHHHHHHHHTT-SEEEEEE-STTHHHHHHHHHHHH-SSEEEEE--PPPPEEETTEEE-HHHHHHHHHHHHHTSS-HHHHHHHH-